Protein AF-A0A4V0XP10-F1 (afdb_monomer_lite)

Structure (mmCIF, N/CA/C/O backbone):
data_AF-A0A4V0XP10-F1
#
_entry.id   AF-A0A4V0XP10-F1
#
loop_
_atom_site.group_PDB
_atom_site.id
_atom_site.type_symbol
_atom_site.label_atom_id
_atom_site.label_alt_id
_atom_site.label_comp_id
_atom_site.label_asym_id
_atom_site.label_entity_id
_atom_site.label_seq_id
_atom_site.pdbx_PDB_ins_code
_atom_site.Cartn_x
_atom_site.Cartn_y
_atom_site.Cartn_z
_atom_site.occupancy
_atom_site.B_iso_or_equiv
_atom_site.auth_seq_id
_atom_site.auth_comp_id
_atom_site.auth_asym_id
_atom_site.auth_atom_id
_atom_site.pdbx_PDB_model_num
ATOM 1 N N . MET A 1 1 ? 2.431 11.720 6.134 1.00 88.75 1 MET A N 1
ATOM 2 C CA . MET A 1 1 ? 1.149 12.358 5.756 1.00 88.75 1 MET A CA 1
ATOM 3 C C . MET A 1 1 ? -0.002 11.512 6.296 1.00 88.75 1 MET A C 1
ATOM 5 O O . MET A 1 1 ? 0.164 10.301 6.367 1.00 88.75 1 MET A O 1
ATOM 9 N N . LYS A 1 2 ? -1.119 12.117 6.727 1.00 86.69 2 LYS A N 1
ATOM 10 C CA . LYS A 1 2 ? -2.343 11.401 7.135 1.00 86.69 2 LYS A CA 1
ATOM 11 C C . LYS A 1 2 ? -3.439 11.714 6.121 1.00 86.69 2 LYS A C 1
ATOM 13 O O . LYS A 1 2 ? -3.682 12.886 5.858 1.00 86.69 2 LYS A O 1
ATOM 18 N N . THR A 1 3 ? -4.082 10.680 5.596 1.00 91.12 3 THR A N 1
ATOM 19 C CA . THR A 1 3 ? -5.143 10.793 4.588 1.00 91.12 3 THR A CA 1
ATOM 20 C C . THR A 1 3 ? -6.301 9.905 5.010 1.00 91.12 3 THR A C 1
ATOM 22 O O . THR A 1 3 ? -6.075 8.769 5.426 1.00 91.12 3 THR A O 1
ATOM 25 N N . ALA A 1 4 ? -7.527 10.416 4.926 1.00 93.25 4 ALA A N 1
ATOM 26 C CA . ALA A 1 4 ? -8.727 9.609 5.100 1.00 93.25 4 ALA A CA 1
ATOM 27 C C . ALA A 1 4 ? -9.115 9.005 3.745 1.00 93.25 4 ALA A C 1
ATOM 29 O O . ALA A 1 4 ? -9.146 9.718 2.745 1.00 93.25 4 ALA A O 1
ATOM 30 N N . ILE A 1 5 ? -9.390 7.703 3.719 1.00 90.25 5 ILE A N 1
ATOM 31 C CA . ILE A 1 5 ? -9.840 6.983 2.526 1.00 90.25 5 ILE A CA 1
ATOM 32 C C . ILE A 1 5 ? -11.134 6.245 2.853 1.00 90.25 5 ILE A C 1
ATOM 34 O O . ILE A 1 5 ? -11.286 5.714 3.954 1.00 90.25 5 ILE A O 1
ATOM 38 N N . SER A 1 6 ? -12.055 6.210 1.898 1.00 95.88 6 SER A N 1
ATOM 39 C CA . SER A 1 6 ? -13.235 5.352 1.967 1.00 95.88 6 SER A CA 1
ATOM 40 C C . SER A 1 6 ? -12.872 3.973 1.429 1.00 95.88 6 SER A C 1
ATOM 42 O O . SER A 1 6 ? -12.281 3.867 0.356 1.00 95.88 6 SER A O 1
ATOM 44 N N . ILE A 1 7 ? -13.226 2.924 2.166 1.00 94.69 7 ILE A N 1
ATOM 45 C CA . ILE A 1 7 ? -13.071 1.531 1.742 1.00 94.69 7 ILE A CA 1
ATOM 46 C C . ILE A 1 7 ? -14.353 0.759 2.068 1.00 94.69 7 ILE A C 1
ATOM 48 O O . ILE A 1 7 ? -15.034 1.129 3.025 1.00 94.69 7 ILE A O 1
ATOM 52 N N . PRO A 1 8 ? -14.688 -0.293 1.304 1.00 98.12 8 PRO A N 1
ATOM 53 C CA . PRO A 1 8 ? -15.805 -1.172 1.632 1.00 98.12 8 PRO A CA 1
ATOM 54 C C . PRO A 1 8 ? -15.674 -1.803 3.029 1.00 98.12 8 PRO A C 1
ATOM 56 O O . PRO A 1 8 ? -14.569 -2.143 3.471 1.00 98.12 8 PRO A O 1
ATOM 59 N N . ASP A 1 9 ? -16.804 -1.987 3.715 1.00 97.88 9 ASP A N 1
ATOM 60 C CA . ASP A 1 9 ? -16.844 -2.524 5.083 1.00 97.88 9 ASP A CA 1
ATOM 61 C C . ASP A 1 9 ? -16.263 -3.939 5.176 1.00 97.88 9 ASP A C 1
ATOM 63 O O . ASP A 1 9 ? -15.558 -4.276 6.130 1.00 97.88 9 ASP A O 1
ATOM 67 N N . ASP A 1 10 ? -16.515 -4.777 4.172 1.00 98.12 10 ASP A N 1
ATOM 68 C CA . ASP A 1 10 ? -15.993 -6.138 4.106 1.00 98.12 10 ASP A CA 1
ATOM 69 C C . ASP A 1 10 ? -14.458 -6.150 4.021 1.00 98.12 10 ASP A C 1
ATOM 71 O O . ASP A 1 10 ? -13.807 -6.950 4.702 1.00 98.12 10 ASP A O 1
ATOM 75 N N . VAL A 1 11 ? -13.871 -5.222 3.260 1.00 96.88 11 VAL A N 1
ATOM 76 C CA . VAL A 1 11 ? -12.417 -5.033 3.168 1.00 96.88 11 VAL A CA 1
ATOM 77 C C . VAL A 1 11 ? -11.855 -4.566 4.509 1.00 96.88 11 VAL A C 1
ATOM 79 O O . VAL A 1 11 ? -10.871 -5.134 4.992 1.00 96.88 11 VAL A O 1
ATOM 82 N N . PHE A 1 12 ? -12.496 -3.585 5.153 1.00 97.06 12 PHE A N 1
ATOM 83 C CA . PHE A 1 12 ? -12.083 -3.101 6.472 1.00 97.06 12 PHE A CA 1
ATOM 84 C C . PHE A 1 12 ? -12.095 -4.223 7.521 1.00 97.06 12 PHE A C 1
ATOM 86 O O . PHE A 1 12 ? -11.108 -4.426 8.230 1.00 97.06 12 PHE A O 1
ATOM 93 N N . VAL A 1 13 ? -13.172 -5.011 7.590 1.00 98.12 13 VAL A N 1
ATOM 94 C CA . VAL A 1 13 ? -13.301 -6.124 8.545 1.00 98.12 13 VAL A CA 1
ATOM 95 C C . VAL A 1 13 ? -12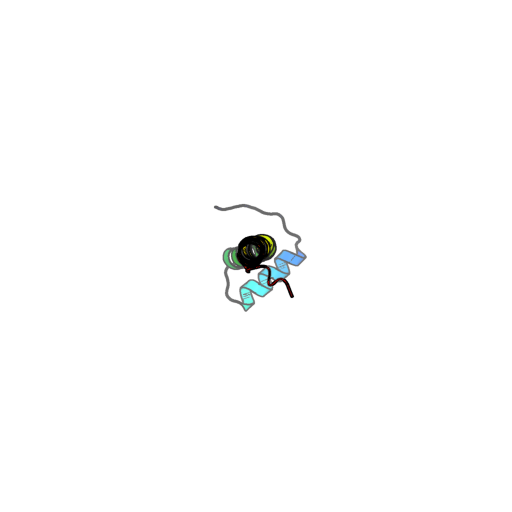.225 -7.187 8.315 1.00 98.12 13 VAL A C 1
ATOM 97 O O . VAL A 1 13 ? -11.646 -7.713 9.273 1.00 98.12 13 VAL A O 1
ATOM 100 N N . GLN A 1 14 ? -11.923 -7.513 7.058 1.00 97.69 14 GLN A N 1
ATOM 101 C CA . GLN A 1 14 ? -10.861 -8.465 6.727 1.00 97.69 14 GLN A CA 1
ATOM 102 C C . GLN A 1 14 ? -9.475 -7.936 7.116 1.00 97.69 14 GLN A C 1
ATOM 104 O O . GLN A 1 14 ? -8.684 -8.676 7.716 1.00 97.69 14 GLN A O 1
ATOM 109 N N . ALA A 1 15 ? -9.206 -6.656 6.851 1.00 96.81 15 ALA A N 1
ATOM 110 C CA . ALA A 1 15 ? -7.973 -5.983 7.241 1.00 96.81 15 ALA A CA 1
ATOM 111 C C . ALA A 1 15 ? -7.795 -5.951 8.770 1.00 96.81 15 ALA A C 1
ATOM 113 O O . ALA A 1 15 ? -6.721 -6.299 9.261 1.00 96.81 15 ALA A O 1
ATOM 114 N N . GLU A 1 16 ? -8.850 -5.652 9.537 1.00 97.38 16 GLU A N 1
ATOM 115 C CA . GLU A 1 16 ? -8.827 -5.674 11.010 1.00 97.38 16 GLU A CA 1
ATOM 116 C C . GLU A 1 16 ? -8.509 -7.060 11.575 1.00 97.38 16 GLU A C 1
ATOM 118 O O . GLU A 1 16 ? -7.739 -7.215 12.526 1.00 97.38 16 GLU A O 1
ATOM 123 N N . ARG A 1 17 ? -9.086 -8.110 10.986 1.00 97.94 17 ARG A N 1
ATOM 124 C CA . ARG A 1 17 ? -8.779 -9.483 11.400 1.00 97.94 17 ARG A CA 1
ATOM 125 C C . ARG A 1 17 ? -7.321 -9.824 11.104 1.00 97.94 17 ARG A C 1
ATOM 127 O O . ARG A 1 17 ? -6.674 -10.489 11.913 1.00 97.94 17 ARG A O 1
ATOM 134 N N . LEU A 1 18 ? -6.804 -9.397 9.954 1.00 97.75 18 LEU A N 1
ATOM 135 C CA . LEU A 1 18 ? -5.427 -9.662 9.550 1.00 97.75 18 LEU A CA 1
ATOM 136 C C . LEU A 1 18 ? -4.412 -8.900 10.411 1.00 97.75 18 LEU A C 1
ATOM 138 O O . LEU A 1 18 ? -3.434 -9.507 10.850 1.00 97.75 18 LEU A O 1
ATOM 142 N N . SER A 1 19 ? -4.651 -7.614 10.680 1.00 97.50 19 SER A N 1
ATOM 143 C CA . SER A 1 19 ? -3.774 -6.775 11.505 1.00 97.50 19 SER A CA 1
ATOM 144 C C . SER A 1 19 ? -3.613 -7.365 12.905 1.00 97.50 19 SER A C 1
ATOM 146 O O . SER A 1 19 ? -2.487 -7.556 13.360 1.00 97.50 19 SER A O 1
ATOM 148 N N . ARG A 1 20 ? -4.716 -7.801 13.532 1.00 97.19 20 ARG A N 1
ATOM 149 C CA . ARG A 1 20 ? -4.700 -8.484 14.837 1.00 97.19 20 ARG A CA 1
ATOM 150 C C . ARG A 1 20 ? -3.907 -9.786 14.807 1.00 97.19 20 ARG A C 1
ATOM 152 O O . ARG A 1 20 ? -3.057 -9.993 15.669 1.00 97.19 20 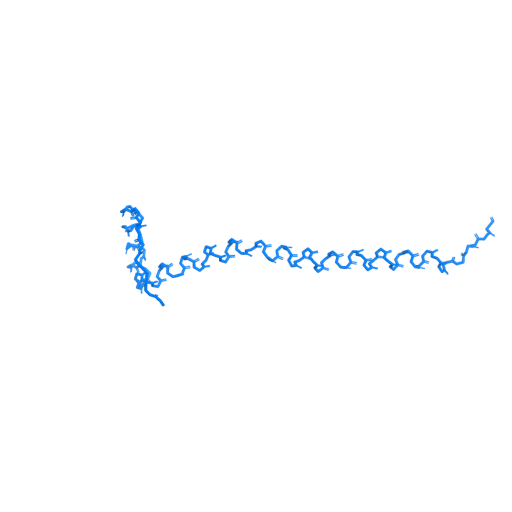ARG A O 1
ATOM 159 N N . ARG A 1 21 ? -4.135 -10.647 13.805 1.00 97.69 21 ARG A N 1
ATOM 160 C CA . ARG A 1 21 ? -3.390 -11.916 13.669 1.00 97.69 21 ARG A CA 1
ATOM 161 C C . ARG A 1 21 ? -1.890 -11.691 13.481 1.00 97.69 21 ARG A C 1
ATOM 163 O O . ARG A 1 21 ? -1.097 -12.459 14.010 1.00 97.69 21 ARG A O 1
ATOM 170 N N . LYS A 1 22 ? -1.504 -10.651 12.738 1.00 96.75 22 LYS A N 1
ATOM 171 C CA . LYS A 1 22 ? -0.100 -10.306 12.472 1.00 96.75 22 LYS A CA 1
ATOM 172 C C . LYS A 1 22 ? 0.516 -9.355 13.506 1.00 96.75 22 LYS A C 1
ATOM 174 O O . LYS A 1 22 ? 1.693 -9.046 13.377 1.00 96.75 22 LYS A O 1
ATOM 179 N N . ARG A 1 23 ? -0.247 -8.921 14.520 1.00 97.31 23 ARG A N 1
ATOM 180 C CA . ARG A 1 23 ? 0.155 -7.915 15.523 1.00 97.31 23 ARG A CA 1
ATOM 181 C C . ARG A 1 23 ? 0.662 -6.604 14.902 1.00 97.31 23 ARG A C 1
ATOM 183 O O . ARG A 1 23 ? 1.561 -5.971 15.441 1.00 97.31 23 ARG A O 1
ATOM 190 N N . LEU A 1 24 ? 0.075 -6.206 13.776 1.00 96.94 24 LEU A N 1
ATOM 191 C CA . LEU A 1 24 ? 0.397 -4.960 13.082 1.00 96.94 24 LEU A CA 1
ATOM 192 C C . LEU A 1 24 ? -0.600 -3.875 13.469 1.00 96.94 24 LEU A C 1
ATOM 194 O O . LEU A 1 24 ? -1.783 -4.149 13.693 1.00 96.94 24 LEU A O 1
ATOM 198 N N . SER A 1 25 ? -0.146 -2.624 13.471 1.00 97.12 25 SER A N 1
ATOM 199 C CA . SER A 1 25 ? -1.084 -1.502 13.518 1.00 97.12 25 SER A CA 1
ATOM 200 C C . SER A 1 25 ? -1.881 -1.412 12.210 1.00 97.12 25 SER A C 1
ATOM 202 O O . SER A 1 25 ? -1.435 -1.857 11.151 1.00 97.12 25 SER A O 1
ATOM 204 N N . ARG A 1 26 ? -3.063 -0.787 12.258 1.00 94.12 26 ARG A N 1
ATOM 205 C CA . ARG A 1 26 ? -3.887 -0.553 11.058 1.00 94.12 26 ARG A CA 1
ATOM 206 C C . ARG A 1 26 ? -3.119 0.226 9.992 1.00 94.12 26 ARG A C 1
ATOM 208 O O . ARG A 1 26 ? -3.075 -0.178 8.837 1.00 94.12 26 ARG A O 1
ATOM 215 N N . SER A 1 27 ? -2.469 1.318 10.395 1.00 94.69 27 SER A N 1
ATOM 216 C CA . SER A 1 27 ? -1.659 2.154 9.504 1.00 94.69 27 SER A CA 1
ATOM 217 C C . SER A 1 27 ? -0.509 1.384 8.869 1.00 94.69 27 SER A C 1
ATOM 219 O O . SER A 1 27 ? -0.238 1.571 7.687 1.00 94.69 27 SER A O 1
ATOM 221 N N . GLU A 1 28 ? 0.153 0.512 9.627 1.00 96.75 28 GLU A N 1
ATOM 222 C CA . GLU A 1 28 ? 1.247 -0.311 9.119 1.00 96.75 28 GLU A CA 1
ATOM 223 C C . GLU A 1 28 ? 0.747 -1.316 8.083 1.00 96.75 28 GLU A C 1
ATOM 225 O O . GLU A 1 28 ? 1.285 -1.348 6.981 1.00 96.75 28 GLU A O 1
ATOM 230 N N . LEU A 1 29 ? -0.340 -2.042 8.376 1.00 97.19 29 LEU A N 1
ATOM 231 C CA . LEU A 1 29 ? -0.945 -2.982 7.431 1.00 97.19 29 LEU A CA 1
ATOM 232 C C . LEU A 1 29 ? -1.282 -2.302 6.093 1.00 97.19 29 LEU A C 1
ATOM 234 O O . LEU A 1 29 ? -0.865 -2.785 5.039 1.00 97.19 29 LEU A O 1
ATOM 238 N N . TYR A 1 30 ? -2.002 -1.175 6.129 1.00 95.31 30 TYR A N 1
ATOM 239 C CA . TYR A 1 30 ? -2.383 -0.454 4.911 1.00 95.31 30 TYR A CA 1
ATOM 240 C C . TYR A 1 30 ? -1.166 0.110 4.173 1.00 95.31 30 TYR A C 1
ATOM 242 O O . TYR A 1 30 ? -1.085 -0.006 2.953 1.00 95.31 30 TYR A O 1
ATOM 250 N N . THR A 1 31 ? -0.184 0.657 4.896 1.00 95.38 31 THR A N 1
ATOM 251 C CA . THR A 1 31 ? 1.053 1.172 4.285 1.00 95.38 31 THR A CA 1
ATOM 252 C C . THR A 1 31 ? 1.816 0.060 3.571 1.00 95.38 31 THR A C 1
ATOM 254 O O . THR A 1 31 ? 2.265 0.248 2.441 1.00 95.38 31 THR A O 1
ATOM 257 N N . THR A 1 32 ? 1.944 -1.113 4.195 1.00 96.19 32 THR A N 1
ATOM 258 C CA . THR A 1 32 ? 2.599 -2.273 3.582 1.00 96.19 32 THR A CA 1
ATOM 259 C C . THR A 1 32 ? 1.846 -2.757 2.348 1.00 96.19 32 THR A C 1
ATOM 261 O O . THR A 1 32 ? 2.483 -3.065 1.343 1.00 96.19 32 THR A O 1
ATOM 264 N N . ALA A 1 33 ? 0.514 -2.816 2.402 1.00 95.50 33 ALA A N 1
ATOM 265 C CA . ALA A 1 33 ? -0.302 -3.229 1.264 1.00 95.50 33 ALA A CA 1
ATOM 266 C C . ALA A 1 33 ? -0.137 -2.274 0.073 1.00 95.50 33 ALA A C 1
ATOM 268 O O . ALA A 1 33 ? 0.161 -2.727 -1.029 1.00 95.50 33 ALA A O 1
ATOM 269 N N . ILE A 1 34 ? -0.242 -0.961 0.309 1.00 94.56 34 ILE A N 1
ATOM 270 C CA . ILE A 1 34 ? -0.072 0.063 -0.731 1.00 94.56 34 ILE A CA 1
ATOM 271 C C . ILE A 1 34 ? 1.335 -0.001 -1.322 1.00 94.56 34 ILE A C 1
ATOM 273 O O . ILE A 1 34 ? 1.478 0.011 -2.538 1.00 94.56 34 ILE A O 1
ATOM 277 N N . ARG A 1 35 ? 2.376 -0.117 -0.485 1.00 94.56 35 ARG A N 1
ATOM 278 C CA . ARG A 1 35 ? 3.759 -0.217 -0.968 1.00 94.56 35 ARG A CA 1
ATOM 279 C C . ARG A 1 35 ? 3.939 -1.411 -1.900 1.00 94.56 35 ARG A C 1
ATOM 281 O O . ARG A 1 35 ? 4.457 -1.236 -2.992 1.00 94.56 35 ARG A O 1
ATOM 288 N N . ARG A 1 36 ? 3.468 -2.592 -1.494 1.00 94.25 36 ARG A N 1
ATOM 289 C CA . ARG A 1 36 ? 3.562 -3.806 -2.317 1.00 94.25 36 ARG A CA 1
ATOM 290 C C . ARG A 1 36 ? 2.793 -3.682 -3.623 1.00 94.25 36 ARG A C 1
ATOM 292 O O . ARG A 1 36 ? 3.275 -4.151 -4.643 1.00 94.25 36 ARG A O 1
ATOM 299 N N . TYR A 1 37 ? 1.614 -3.067 -3.584 1.00 92.81 37 TYR A N 1
ATOM 300 C CA . TYR A 1 37 ? 0.822 -2.828 -4.783 1.00 92.81 37 TYR A CA 1
ATOM 301 C C . TYR A 1 37 ? 1.559 -1.894 -5.747 1.00 92.81 37 TYR A C 1
ATOM 303 O O . TYR A 1 37 ? 1.758 -2.240 -6.901 1.00 92.81 37 TYR A O 1
ATOM 311 N N . VAL A 1 38 ? 2.062 -0.757 -5.256 1.00 89.94 38 VAL A N 1
ATOM 312 C CA . VAL A 1 38 ? 2.846 0.183 -6.072 1.00 89.94 38 VAL A CA 1
ATOM 313 C C . VAL A 1 38 ? 4.110 -0.476 -6.618 1.00 89.94 38 VAL A C 1
ATOM 315 O O . VAL A 1 38 ? 4.410 -0.300 -7.789 1.00 89.94 38 VAL A O 1
ATOM 318 N N . GLU A 1 39 ? 4.834 -1.248 -5.807 1.00 87.38 39 GLU A N 1
ATOM 319 C CA . GLU A 1 39 ? 6.021 -1.988 -6.249 1.00 87.38 39 GLU A CA 1
ATOM 320 C C . GLU A 1 39 ? 5.678 -2.985 -7.363 1.00 87.38 39 GLU A C 1
ATOM 322 O O . GLU A 1 39 ? 6.370 -3.020 -8.380 1.00 87.38 39 GLU A O 1
ATOM 327 N N . HIS A 1 40 ? 4.590 -3.744 -7.202 1.00 86.25 40 HIS A N 1
ATOM 328 C CA . HIS A 1 40 ? 4.100 -4.690 -8.202 1.00 86.25 40 HIS A CA 1
ATOM 329 C C . HIS A 1 40 ? 3.772 -4.002 -9.532 1.00 86.25 40 HIS A C 1
ATOM 331 O O . HIS A 1 40 ? 4.291 -4.413 -10.568 1.00 86.25 40 HIS A O 1
ATOM 337 N N . GLU A 1 41 ? 3.003 -2.912 -9.493 1.00 84.75 41 GLU A N 1
ATOM 338 C CA . GLU A 1 41 ? 2.659 -2.123 -10.683 1.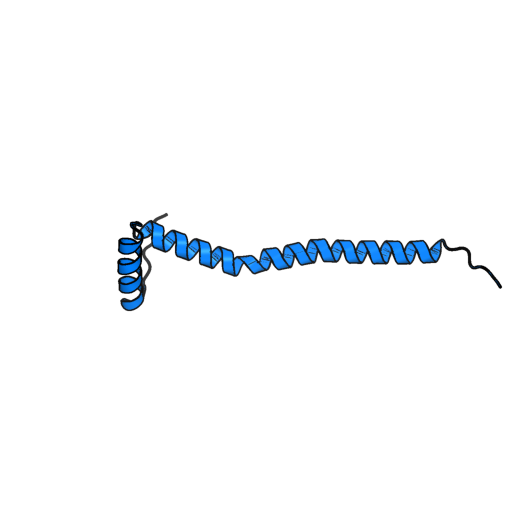00 84.75 41 GLU A CA 1
ATOM 339 C C . GLU A 1 41 ? 3.899 -1.442 -11.291 1.00 84.75 41 GLU A C 1
ATOM 341 O O . GLU A 1 41 ? 4.069 -1.381 -12.506 1.00 84.75 41 GLU A O 1
ATOM 346 N N . SER A 1 42 ? 4.836 -0.988 -10.453 1.00 77.00 42 SER A N 1
ATOM 347 C CA . SER A 1 42 ? 6.102 -0.395 -10.901 1.00 77.00 42 SER A CA 1
ATOM 348 C C . SER A 1 42 ? 7.079 -1.412 -11.499 1.00 77.00 42 SER A C 1
ATOM 350 O O . SER A 1 42 ? 8.064 -1.013 -12.122 1.00 77.00 42 SER A O 1
ATOM 352 N N . GLY A 1 43 ? 6.804 -2.717 -11.370 1.00 61.72 43 GLY A N 1
ATOM 353 C CA . GLY A 1 43 ? 7.545 -3.805 -12.012 1.00 61.72 43 GLY A CA 1
ATOM 354 C C . GLY A 1 43 ? 7.592 -3.709 -13.543 1.00 61.72 43 GLY A C 1
ATOM 355 O O . GLY A 1 43 ? 8.464 -4.323 -14.162 1.00 61.72 43 GLY A O 1
ATOM 356 N N . GLN A 1 44 ? 6.751 -2.866 -14.157 1.00 57.47 44 GLN A N 1
ATOM 357 C CA . GLN A 1 44 ? 6.928 -2.448 -15.551 1.00 57.47 44 GLN A CA 1
ATOM 358 C C . GLN A 1 44 ? 8.301 -1.793 -15.793 1.00 57.47 44 GLN A C 1
ATOM 360 O O . GLN A 1 44 ? 8.942 -2.074 -16.799 1.00 57.47 44 GLN A O 1
ATOM 365 N N . GLY A 1 45 ? 8.842 -1.042 -14.831 1.00 59.22 45 GLY A N 1
ATOM 366 C CA . GLY A 1 45 ? 10.142 -0.380 -14.960 1.00 59.22 45 GLY A CA 1
ATOM 367 C C . GLY A 1 45 ? 11.355 -1.316 -14.921 1.00 59.22 45 GLY A C 1
ATOM 368 O O . GLY A 1 45 ? 12.404 -0.957 -15.451 1.00 59.22 45 GLY A O 1
ATOM 369 N N . ILE A 1 46 ? 11.249 -2.512 -14.322 1.00 67.31 46 ILE A N 1
ATOM 370 C CA . ILE A 1 46 ? 12.345 -3.501 -14.346 1.00 67.31 46 ILE A CA 1
ATOM 371 C C . ILE A 1 46 ? 12.427 -4.145 -15.726 1.00 67.31 46 ILE A C 1
ATOM 373 O O . ILE A 1 46 ? 13.520 -4.244 -16.271 1.00 67.31 46 ILE A O 1
ATOM 377 N N . THR A 1 47 ? 11.288 -4.525 -16.306 1.00 67.19 47 THR A N 1
ATOM 378 C CA . THR A 1 47 ? 11.243 -5.045 -17.680 1.00 67.19 47 THR A CA 1
ATOM 379 C C . THR A 1 47 ? 11.719 -3.980 -18.667 1.00 67.19 47 THR A C 1
ATOM 381 O O . THR A 1 47 ? 12.569 -4.275 -19.496 1.00 67.19 47 THR A O 1
ATOM 384 N N . GLU A 1 48 ? 11.279 -2.725 -18.525 1.00 67.56 48 GLU A N 1
ATOM 385 C CA . GLU A 1 48 ? 11.755 -1.600 -19.346 1.00 67.56 48 GLU A CA 1
ATOM 386 C C . GLU A 1 48 ? 13.273 -1.380 -19.214 1.00 67.56 48 GLU A C 1
ATOM 388 O O . GLU A 1 48 ? 13.972 -1.224 -20.212 1.00 67.56 48 GLU A O 1
ATOM 393 N N . ARG A 1 49 ? 13.814 -1.408 -17.986 1.00 70.81 49 ARG A N 1
ATOM 394 C CA . ARG A 1 49 ? 15.260 -1.267 -17.737 1.00 70.81 49 ARG A CA 1
ATOM 395 C C . ARG A 1 49 ? 16.059 -2.441 -18.282 1.00 70.81 49 ARG A C 1
ATOM 397 O O . ARG A 1 49 ? 17.127 -2.229 -18.844 1.00 70.81 49 ARG A O 1
ATOM 404 N N . LEU A 1 50 ? 15.560 -3.664 -18.125 1.00 72.19 50 LEU A N 1
ATOM 405 C CA . LEU A 1 50 ? 16.180 -4.846 -18.716 1.00 72.19 50 LEU A CA 1
ATOM 406 C C . LEU A 1 50 ? 16.149 -4.757 -20.242 1.00 72.19 50 LEU A C 1
ATOM 408 O O . LEU A 1 50 ? 17.176 -4.986 -20.868 1.00 72.19 50 LEU A O 1
ATOM 412 N N . ASN A 1 51 ? 15.032 -4.336 -20.836 1.00 75.38 51 ASN A N 1
ATOM 413 C CA . ASN A 1 51 ? 14.923 -4.106 -22.274 1.00 75.38 51 ASN A CA 1
ATOM 414 C C . ASN A 1 51 ? 15.892 -3.020 -22.759 1.00 75.38 51 ASN A C 1
ATOM 416 O O . ASN A 1 51 ? 16.477 -3.182 -23.822 1.00 75.38 51 ASN A O 1
ATOM 420 N N . GLN A 1 52 ? 16.117 -1.950 -21.990 1.00 74.00 52 GLN A N 1
ATOM 421 C CA . GLN A 1 52 ? 17.140 -0.949 -22.317 1.00 74.00 52 GLN A CA 1
ATOM 422 C C . GLN A 1 52 ? 18.548 -1.552 -22.300 1.00 74.00 52 GLN A C 1
ATOM 424 O O . GLN 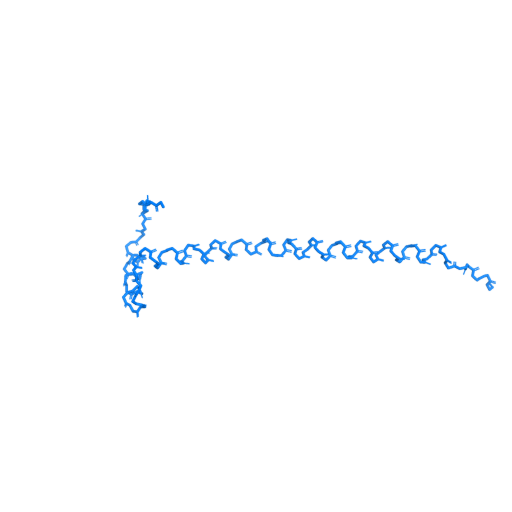A 1 52 ? 19.301 -1.360 -23.248 1.00 74.00 52 GLN A O 1
ATOM 429 N N . VAL A 1 53 ? 18.901 -2.307 -21.256 1.00 75.81 53 VAL A N 1
ATOM 430 C CA . VAL A 1 53 ? 20.228 -2.935 -21.145 1.00 75.81 53 VAL A CA 1
ATOM 431 C C . VAL A 1 53 ? 20.452 -3.951 -22.268 1.00 75.81 53 VAL A C 1
ATOM 433 O O . VAL A 1 53 ? 21.454 -3.867 -22.972 1.00 75.81 53 VAL A O 1
ATOM 436 N N . TYR A 1 54 ? 19.509 -4.871 -22.484 1.00 70.88 54 TYR A N 1
ATOM 437 C CA . TYR A 1 54 ? 19.618 -5.891 -23.529 1.00 70.88 54 TYR A CA 1
ATOM 438 C C . TYR A 1 54 ? 19.477 -5.319 -24.946 1.00 70.88 54 TYR A C 1
ATOM 440 O O . TYR A 1 54 ? 20.110 -5.829 -25.867 1.00 70.88 54 TYR A O 1
ATOM 448 N N . GLY A 1 55 ? 18.696 -4.251 -25.131 1.00 71.25 55 GLY A N 1
ATOM 449 C CA . GLY A 1 55 ? 18.582 -3.544 -26.407 1.00 71.25 55 GLY A CA 1
ATOM 450 C C . GLY A 1 55 ? 19.909 -2.923 -26.842 1.00 71.25 55 GLY A C 1
ATOM 451 O O . GLY A 1 55 ? 20.315 -3.095 -27.988 1.00 71.25 55 GLY A O 1
ATOM 452 N N . ILE A 1 56 ? 20.636 -2.298 -25.909 1.00 69.94 56 ILE A N 1
ATOM 453 C CA . ILE A 1 56 ? 21.973 -1.739 -26.166 1.00 69.94 56 ILE A CA 1
ATOM 454 C C . ILE A 1 56 ? 22.973 -2.847 -26.530 1.00 69.94 56 ILE A C 1
ATOM 456 O O . ILE A 1 56 ? 23.767 -2.679 -27.454 1.00 69.94 56 ILE A O 1
ATOM 460 N N . THR A 1 57 ? 22.930 -3.994 -25.842 1.00 69.44 57 THR A N 1
ATOM 461 C CA . THR A 1 57 ? 23.804 -5.136 -26.162 1.00 69.44 57 THR A CA 1
ATOM 462 C C . THR A 1 57 ? 23.545 -5.672 -27.571 1.00 69.44 57 THR A C 1
ATOM 464 O O . THR A 1 57 ? 24.495 -5.878 -28.316 1.00 69.44 57 THR A O 1
ATOM 467 N N . GLN A 1 58 ? 22.281 -5.810 -27.989 1.00 68.38 58 GLN A N 1
ATOM 468 C CA . GLN A 1 58 ? 21.959 -6.263 -29.348 1.00 68.38 58 GLN A CA 1
ATOM 469 C C . GLN A 1 58 ? 22.392 -5.280 -30.445 1.00 68.38 58 GLN A C 1
ATOM 471 O O . GLN A 1 58 ? 22.766 -5.707 -31.538 1.00 68.38 58 GLN A O 1
ATOM 476 N N . GLU A 1 59 ? 22.323 -3.971 -30.189 1.00 70.06 59 GLU A N 1
ATOM 477 C CA . GLU A 1 59 ? 22.832 -2.963 -31.126 1.00 70.06 59 GLU A CA 1
ATOM 478 C C . GLU A 1 59 ? 24.356 -3.026 -31.247 1.00 70.06 59 GLU A C 1
ATOM 480 O O . GLU A 1 59 ? 24.884 -2.945 -32.357 1.00 70.06 59 GLU A O 1
ATOM 485 N N . TYR A 1 60 ? 25.055 -3.223 -30.127 1.00 70.00 60 TYR A N 1
ATOM 486 C CA . TYR A 1 60 ? 26.506 -3.382 -30.113 1.00 70.00 60 TYR A CA 1
ATOM 487 C C . TYR A 1 60 ? 26.953 -4.652 -30.848 1.00 70.00 60 TYR A C 1
ATOM 489 O O . TYR A 1 60 ? 27.852 -4.577 -31.683 1.00 70.00 60 TYR A O 1
ATOM 497 N N . ASP A 1 61 ? 26.288 -5.785 -30.609 1.00 72.06 61 ASP A N 1
ATOM 498 C CA . ASP A 1 61 ? 26.592 -7.053 -31.281 1.00 72.06 61 ASP A CA 1
ATOM 499 C C . ASP A 1 61 ? 26.384 -6.941 -32.799 1.00 72.06 61 ASP A C 1
ATOM 501 O O . ASP A 1 61 ? 27.275 -7.297 -33.566 1.00 72.06 61 ASP A O 1
ATOM 505 N N . ARG A 1 62 ? 25.278 -6.333 -33.259 1.00 71.75 62 ARG A N 1
ATOM 506 C CA . ARG A 1 62 ? 25.078 -6.067 -34.698 1.00 71.75 62 ARG A CA 1
ATOM 507 C C . ARG A 1 62 ? 26.126 -5.126 -35.282 1.00 71.75 62 ARG A C 1
ATOM 509 O O . ARG A 1 62 ? 26.557 -5.325 -36.416 1.00 71.75 62 ARG A O 1
ATOM 516 N N . ALA A 1 63 ? 26.507 -4.080 -34.551 1.00 72.12 63 ALA A N 1
ATOM 517 C CA . ALA A 1 63 ? 27.531 -3.149 -35.008 1.00 72.12 63 ALA A CA 1
ATOM 518 C C . ALA A 1 63 ? 28.885 -3.861 -35.155 1.00 72.12 63 ALA A C 1
ATOM 520 O O . ALA A 1 63 ? 29.556 -3.694 -36.174 1.00 72.12 63 ALA A O 1
ATOM 521 N N . LEU A 1 64 ? 29.244 -4.711 -34.190 1.00 71.81 64 LEU A N 1
ATOM 522 C CA . LEU A 1 64 ? 30.466 -5.509 -34.210 1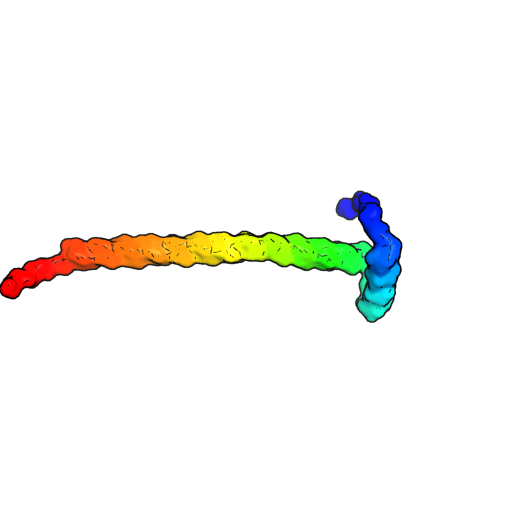.00 71.81 64 LEU A CA 1
ATOM 523 C C . LEU A 1 64 ? 30.457 -6.548 -35.341 1.00 71.81 64 LEU A C 1
ATOM 525 O O . LEU A 1 64 ? 31.445 -6.660 -36.062 1.00 71.81 64 LEU A O 1
ATOM 529 N N . GLU A 1 65 ? 29.339 -7.248 -35.551 1.00 73.31 65 GLU A N 1
ATOM 530 C CA . GLU A 1 65 ? 29.150 -8.158 -36.688 1.00 73.31 65 GLU A CA 1
ATOM 531 C C . GLU A 1 65 ? 29.307 -7.415 -38.023 1.00 73.31 65 GLU A C 1
ATOM 533 O O . GLU A 1 65 ? 30.052 -7.857 -38.897 1.00 73.31 65 GLU A O 1
ATOM 538 N N . SER A 1 66 ? 28.675 -6.246 -38.173 1.00 69.12 66 SER A N 1
ATOM 539 C CA . SER A 1 66 ? 28.768 -5.450 -39.403 1.00 69.12 66 SER A CA 1
ATOM 540 C C . SER A 1 66 ? 30.185 -4.936 -39.687 1.00 69.12 66 SER A C 1
ATOM 542 O O . SER A 1 66 ? 30.610 -4.916 -40.841 1.00 69.12 66 SER A O 1
ATOM 544 N N . ALA A 1 67 ? 30.932 -4.565 -38.643 1.00 71.94 67 ALA A N 1
ATOM 545 C CA . ALA A 1 67 ? 32.312 -4.109 -38.761 1.00 71.94 67 ALA A CA 1
ATOM 546 C C . ALA A 1 67 ? 33.274 -5.273 -39.049 1.00 71.94 67 ALA A C 1
ATOM 548 O O . ALA A 1 67 ? 34.150 -5.144 -39.899 1.00 71.94 67 ALA A O 1
ATOM 549 N N . GLY A 1 68 ? 33.073 -6.430 -38.408 1.00 66.25 68 GLY A N 1
ATOM 550 C CA . GLY A 1 68 ? 33.858 -7.640 -38.662 1.00 66.25 68 GLY A CA 1
ATOM 551 C C . GLY A 1 68 ? 33.693 -8.163 -40.090 1.00 66.25 68 GLY A C 1
ATOM 552 O O . GLY A 1 68 ? 34.669 -8.576 -40.706 1.00 66.25 68 GLY A O 1
ATOM 553 N N . LEU A 1 69 ? 32.489 -8.072 -40.664 1.00 60.91 69 LEU A N 1
ATOM 554 C CA . LEU A 1 69 ? 32.243 -8.410 -42.072 1.00 60.91 69 LEU A CA 1
ATOM 555 C C . LEU A 1 69 ? 32.897 -7.440 -43.068 1.00 60.91 69 LEU A C 1
ATOM 557 O O . LEU A 1 69 ? 33.162 -7.836 -44.202 1.00 60.91 69 LEU A O 1
ATOM 561 N N . ALA A 1 70 ? 33.148 -6.190 -42.673 1.00 63.66 70 ALA A N 1
ATOM 562 C CA . ALA A 1 70 ? 33.796 -5.199 -43.530 1.00 63.66 70 ALA A CA 1
ATOM 563 C C . ALA A 1 70 ? 35.326 -5.362 -43.588 1.00 63.66 70 ALA A C 1
ATOM 565 O O . ALA A 1 70 ? 35.927 -4.993 -44.595 1.00 63.66 70 ALA A O 1
ATOM 566 N N . ASP A 1 71 ? 35.930 -5.917 -42.532 1.00 65.25 71 ASP A N 1
ATOM 567 C CA . ASP A 1 71 ? 37.387 -6.060 -42.381 1.00 65.25 71 ASP A CA 1
ATOM 568 C C . ASP A 1 71 ? 37.900 -7.471 -42.727 1.00 65.25 7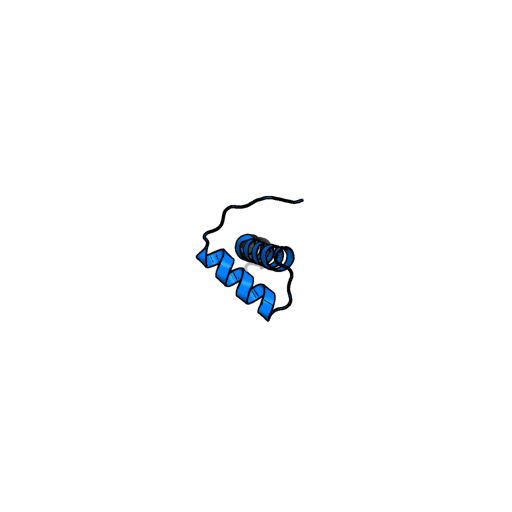1 ASP A C 1
ATOM 570 O O . ASP A 1 71 ? 39.106 -7.722 -42.760 1.00 65.25 71 ASP A O 1
ATOM 574 N N . LEU A 1 72 ? 36.993 -8.412 -43.017 1.00 68.19 72 LEU A N 1
ATOM 575 C CA . LEU A 1 72 ? 37.369 -9.724 -43.533 1.00 68.19 72 LEU A CA 1
ATOM 576 C C . LEU A 1 72 ? 37.905 -9.570 -44.967 1.00 68.19 72 LEU A C 1
ATOM 578 O O . LEU A 1 72 ? 37.170 -9.094 -45.841 1.00 68.19 72 LEU A O 1
ATOM 582 N N . PRO A 1 73 ? 39.159 -9.979 -45.249 1.00 66.75 73 PRO A N 1
ATOM 583 C CA . PRO A 1 73 ? 39.659 -9.991 -46.613 1.00 66.75 73 PRO A CA 1
ATOM 584 C C . PRO A 1 73 ? 38.744 -10.890 -47.444 1.00 66.75 73 PRO A C 1
ATOM 586 O O . PRO A 1 73 ? 38.483 -12.038 -47.078 1.00 66.75 73 PRO A O 1
ATOM 589 N N . ARG A 1 74 ? 38.217 -10.354 -48.550 1.00 62.00 74 ARG A N 1
ATOM 590 C CA . ARG A 1 74 ? 37.520 -11.179 -49.535 1.00 62.00 74 ARG A CA 1
ATOM 591 C C . ARG A 1 74 ? 38.562 -12.097 -50.148 1.00 62.00 74 ARG A C 1
ATOM 593 O O . ARG A 1 74 ? 39.335 -11.664 -50.996 1.00 62.00 74 ARG A O 1
ATOM 600 N N . ASP A 1 75 ? 38.600 -13.332 -49.675 1.00 62.84 75 ASP A N 1
ATOM 601 C CA . ASP A 1 75 ? 39.353 -14.385 -50.334 1.00 62.84 75 ASP A CA 1
ATOM 602 C C . ASP A 1 75 ? 38.666 -14.650 -51.681 1.00 62.84 75 ASP A C 1
ATOM 604 O O . ASP A 1 75 ? 37.554 -15.183 -51.737 1.00 62.84 75 ASP A O 1
ATOM 608 N N . GLU A 1 76 ? 39.296 -14.196 -52.764 1.00 55.12 76 GLU A N 1
ATOM 609 C CA . GLU A 1 76 ? 38.925 -14.578 -54.124 1.00 55.12 76 GLU A CA 1
ATOM 610 C C . GLU A 1 76 ? 39.485 -15.979 -54.382 1.00 55.12 76 GLU A C 1
ATOM 612 O O . GLU A 1 76 ? 40.653 -16.142 -54.738 1.00 55.12 76 GLU A O 1
ATOM 617 N N . TRP A 1 77 ? 38.648 -16.987 -54.135 1.00 54.72 77 TRP A N 1
ATOM 618 C CA . TRP A 1 77 ? 38.829 -18.324 -54.700 1.00 54.72 77 TRP A CA 1
ATOM 619 C C . TRP A 1 77 ? 38.368 -18.356 -56.156 1.00 54.72 77 TRP A C 1
ATOM 621 O O . TRP A 1 77 ? 37.257 -17.843 -56.432 1.00 54.72 77 TRP A O 1
#

Radius of gyration: 26.8 Å; chains: 1; bounding box: 56×31×70 Å

Secondary structure (DSSP, 8-state):
--------HHHHHHHHHHHHHHT--HHHHHHHHHHHHHHHHHTHHHHHHHHHHHHHHHHHHHHHHHHHHHHS-----

Foldseek 3Di:
DDDDDDDDPVVVVVLVVVCVVVVHDSVRSVVVVVVVVVVVVCVVVVVVVVCVVVVVVVVVVVVVVVVVVVPPPPPDD

Sequence (77 aa):
MKTAISIPDDVFVQAERLSRRKRLSRSELYTTAIRRYVEHESGQGITERLNQVYGITQEYDRALESAGLADLPRDEW

pLDDT: mean 82.18, std 14.19, range [54.72, 98.12]